Protein AF-A0A352WTF6-F1 (afdb_monomer_lite)

Foldseek 3Di:
DWDWDWDADPNDIAIWTWDADVVVRDIDTPGTDADPVRWGFHDWPDWDADPVRKIKTFTWTFPVDADPVRHTDTDGDIDIDHD

Structure (mmCIF, N/CA/C/O backbone):
data_AF-A0A352WTF6-F1
#
_entry.id   AF-A0A352WTF6-F1
#
loop_
_atom_site.group_PDB
_atom_site.id
_atom_site.type_symbol
_atom_site.label_atom_id
_atom_site.label_alt_id
_atom_site.label_comp_id
_atom_site.label_asym_id
_atom_site.label_entity_id
_atom_site.label_seq_id
_atom_site.pdbx_PDB_ins_code
_atom_site.Cartn_x
_atom_site.Cartn_y
_atom_site.Cartn_z
_atom_site.occupancy
_atom_site.B_iso_or_equiv
_atom_site.auth_seq_id
_atom_site.auth_comp_id
_atom_site.auth_asym_id
_atom_site.auth_atom_id
_atom_site.pdbx_PDB_model_num
ATOM 1 N N . MET A 1 1 ? -7.442 -0.362 14.401 1.00 77.38 1 MET A N 1
ATOM 2 C CA . MET A 1 1 ? -6.069 0.025 14.025 1.00 77.38 1 MET A CA 1
ATOM 3 C C . MET A 1 1 ? -5.855 -0.380 12.583 1.00 77.38 1 MET A C 1
ATOM 5 O O . MET A 1 1 ? -6.315 -1.447 12.191 1.00 77.38 1 MET A O 1
ATOM 9 N N . TYR A 1 2 ? -5.217 0.484 11.811 1.00 76.50 2 TYR A N 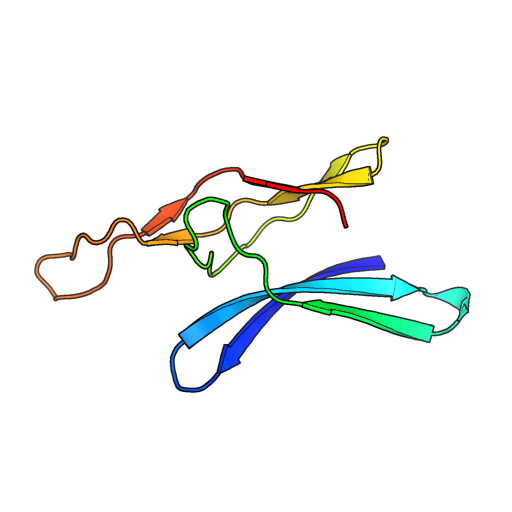1
ATOM 10 C CA . TYR A 1 2 ? -5.016 0.318 10.379 1.00 76.50 2 TYR A CA 1
ATOM 11 C C . TYR A 1 2 ? -3.524 0.253 10.101 1.00 76.50 2 TYR A C 1
ATOM 13 O O . TYR A 1 2 ? -2.775 1.007 10.721 1.00 76.50 2 TYR A O 1
ATOM 21 N N . TYR A 1 3 ? -3.095 -0.646 9.223 1.00 77.81 3 TYR A N 1
ATOM 22 C CA . TYR A 1 3 ? -1.696 -0.719 8.837 1.00 77.81 3 TYR A CA 1
ATOM 23 C C . TYR A 1 3 ? -1.542 -1.273 7.425 1.00 77.81 3 TYR A C 1
ATOM 25 O O . TYR A 1 3 ? -2.352 -2.065 6.945 1.00 77.81 3 TYR A O 1
ATOM 33 N N . ILE A 1 4 ? -0.475 -0.840 6.765 1.00 74.69 4 ILE A N 1
ATOM 34 C CA . ILE A 1 4 ? 0.004 -1.451 5.534 1.00 74.69 4 ILE A CA 1
ATOM 35 C C . ILE A 1 4 ? 1.198 -2.308 5.923 1.00 74.69 4 ILE A C 1
ATOM 37 O O . ILE A 1 4 ? 2.089 -1.845 6.636 1.00 74.69 4 ILE A O 1
ATOM 41 N N . SER A 1 5 ? 1.197 -3.559 5.477 1.00 77.25 5 SER A N 1
ATOM 42 C CA . SER A 1 5 ? 2.306 -4.475 5.709 1.00 77.25 5 SER A CA 1
ATOM 43 C C . SER A 1 5 ? 3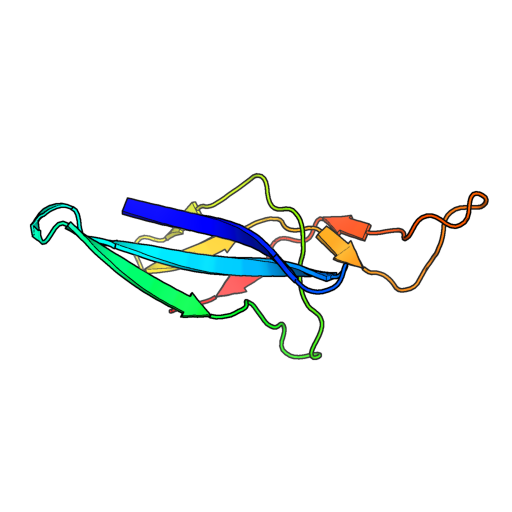.023 -4.762 4.399 1.00 77.25 5 SER A C 1
ATOM 45 O O . SER A 1 5 ? 2.391 -5.079 3.387 1.00 77.25 5 SER A O 1
ATOM 47 N N . GLY A 1 6 ? 4.350 -4.660 4.423 1.00 71.75 6 GLY A N 1
ATOM 48 C CA . GLY A 1 6 ? 5.187 -5.205 3.366 1.00 71.75 6 GLY A CA 1
ATOM 49 C C . GLY A 1 6 ? 5.330 -6.711 3.557 1.00 71.75 6 GLY A C 1
ATOM 50 O O . GLY A 1 6 ? 5.787 -7.164 4.604 1.00 71.75 6 GLY A O 1
ATOM 51 N N . TYR A 1 7 ? 4.966 -7.486 2.542 1.00 69.38 7 TYR A N 1
ATOM 52 C CA . TYR A 1 7 ? 5.201 -8.924 2.507 1.00 69.38 7 TYR A CA 1
ATOM 53 C C . TYR A 1 7 ? 6.078 -9.265 1.303 1.00 69.38 7 TYR A C 1
ATOM 55 O O . TYR A 1 7 ? 5.837 -8.789 0.195 1.00 69.38 7 TYR A O 1
ATOM 63 N N . LYS A 1 8 ? 7.111 -10.085 1.521 1.00 66.12 8 LYS A N 1
ATOM 64 C CA . LYS A 1 8 ? 8.000 -10.578 0.465 1.00 66.12 8 LYS A CA 1
ATOM 65 C C . LYS A 1 8 ? 7.675 -12.047 0.191 1.00 66.12 8 LYS A C 1
ATOM 67 O O . LYS A 1 8 ? 7.821 -12.879 1.085 1.00 66.12 8 LYS A O 1
ATOM 72 N N . LYS A 1 9 ? 7.257 -12.372 -1.036 1.00 60.72 9 LYS A N 1
ATOM 73 C CA . LYS A 1 9 ? 6.999 -13.748 -1.497 1.00 60.72 9 LYS A CA 1
ATOM 74 C C . LYS A 1 9 ? 7.831 -14.036 -2.735 1.00 60.72 9 LYS A C 1
ATOM 76 O O . LYS A 1 9 ? 7.741 -13.289 -3.699 1.00 60.72 9 LYS A O 1
ATOM 81 N N . ASN A 1 10 ? 8.588 -15.135 -2.736 1.00 61.00 10 ASN A N 1
ATOM 82 C CA . ASN A 1 10 ? 9.375 -15.575 -3.900 1.00 61.00 10 ASN A CA 1
ATOM 83 C C . ASN A 1 10 ? 10.239 -14.449 -4.503 1.00 61.00 10 ASN A C 1
ATOM 85 O O . ASN A 1 10 ? 10.218 -14.215 -5.704 1.00 61.00 10 ASN A O 1
ATOM 89 N N . ASP A 1 11 ? 10.935 -13.709 -3.643 1.00 61.78 11 ASP A N 1
ATOM 90 C CA . ASP A 1 11 ? 11.742 -12.535 -3.993 1.00 61.78 11 ASP A CA 1
ATOM 91 C C . ASP A 1 11 ? 11.028 -11.279 -4.498 1.00 61.78 11 ASP A C 1
ATOM 93 O O . ASP A 1 11 ? 11.683 -10.255 -4.686 1.00 61.78 11 ASP A O 1
ATOM 97 N N . VAL A 1 12 ? 9.698 -11.282 -4.559 1.00 64.81 12 VAL A N 1
ATOM 98 C CA . VAL A 1 12 ? 8.919 -10.091 -4.895 1.00 64.81 12 VAL A CA 1
ATOM 99 C C . VAL A 1 12 ? 8.311 -9.490 -3.630 1.00 64.81 12 VAL A C 1
ATOM 101 O O . VAL A 1 12 ? 7.611 -10.159 -2.865 1.00 64.81 12 VAL A O 1
ATOM 104 N N . SER A 1 13 ? 8.636 -8.225 -3.371 1.00 76.00 13 SER A N 1
ATOM 105 C CA . SER A 1 13 ? 8.016 -7.440 -2.303 1.00 76.00 13 SER A CA 1
ATOM 106 C C . SER A 1 13 ? 6.690 -6.881 -2.803 1.00 76.00 13 SER A C 1
ATOM 108 O O . SER A 1 13 ? 6.621 -6.387 -3.922 1.00 76.00 13 SER A O 1
ATOM 110 N N . HIS A 1 14 ? 5.655 -6.920 -1.971 1.00 84.19 14 HIS A N 1
ATOM 111 C CA . HIS A 1 14 ? 4.366 -6.296 -2.252 1.00 84.19 14 HIS A CA 1
ATOM 112 C C . HIS A 1 14 ? 3.816 -5.640 -0.993 1.00 84.19 14 HIS A C 1
ATOM 114 O O . HIS A 1 14 ? 4.089 -6.085 0.127 1.00 84.19 14 HIS A O 1
ATOM 120 N N . LEU A 1 15 ? 3.005 -4.603 -1.173 1.00 90.50 15 LEU A N 1
ATOM 121 C CA . LEU A 1 15 ? 2.205 -4.052 -0.090 1.00 90.50 15 LEU A CA 1
ATOM 122 C C . LEU A 1 15 ? 0.861 -4.768 0.010 1.00 90.50 15 LEU A C 1
ATOM 124 O O . LEU A 1 15 ? 0.186 -5.015 -0.987 1.00 90.50 15 LEU A O 1
ATOM 128 N N . THR A 1 16 ? 0.477 -5.074 1.242 1.00 89.81 16 THR A N 1
ATOM 129 C CA . THR A 1 16 ? -0.821 -5.652 1.592 1.00 89.81 16 THR A CA 1
ATOM 130 C C . THR A 1 16 ? -1.554 -4.716 2.536 1.00 89.81 16 THR A C 1
ATOM 132 O O . THR A 1 16 ? -0.943 -4.113 3.428 1.00 89.81 16 THR A O 1
ATOM 135 N N . ALA A 1 17 ? -2.860 -4.572 2.331 1.00 90.38 17 ALA A N 1
ATOM 136 C CA . ALA A 1 17 ? -3.690 -3.750 3.195 1.00 90.38 17 ALA A CA 1
ATOM 137 C C . ALA A 1 17 ? -4.299 -4.608 4.304 1.00 90.38 17 ALA A C 1
ATOM 139 O O . ALA A 1 17 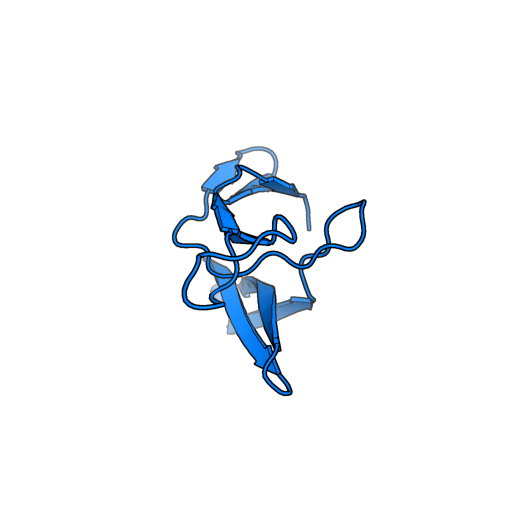? -4.939 -5.626 4.047 1.00 90.38 17 ALA A O 1
ATOM 140 N N . MET A 1 18 ? -4.114 -4.192 5.555 1.00 90.06 18 MET A N 1
ATOM 141 C CA . MET A 1 18 ? -4.571 -4.954 6.709 1.00 90.06 18 MET A CA 1
ATOM 142 C C . MET A 1 18 ? -5.291 -4.063 7.714 1.00 90.06 18 MET A C 1
ATOM 144 O O . MET A 1 18 ? -4.945 -2.906 7.962 1.00 90.06 18 MET A O 1
ATOM 148 N N . THR A 1 19 ? -6.311 -4.630 8.348 1.00 91.31 19 THR A N 1
ATOM 149 C CA . THR A 1 19 ? -7.059 -3.947 9.405 1.00 91.31 19 THR A CA 1
ATOM 150 C C . THR A 1 19 ? -7.122 -4.812 10.644 1.00 91.31 19 THR A C 1
ATOM 152 O O . THR A 1 19 ? -7.377 -6.010 10.568 1.00 91.31 19 THR A O 1
ATOM 155 N N . TYR A 1 20 ? -6.895 -4.202 11.802 1.00 90.06 20 TYR A N 1
ATOM 156 C CA . TYR A 1 20 ? -7.022 -4.868 13.087 1.00 90.06 20 TYR A CA 1
ATOM 157 C C . TYR A 1 20 ? -8.130 -4.226 13.910 1.00 90.06 20 TYR A C 1
ATOM 159 O O . TYR A 1 20 ? -8.027 -3.074 14.354 1.00 90.06 20 TYR A O 1
ATOM 167 N N . HIS A 1 21 ? -9.196 -4.983 14.134 1.00 91.56 21 HIS A N 1
ATOM 168 C CA . HIS A 1 21 ? -10.288 -4.576 14.999 1.00 91.56 21 HIS A CA 1
ATOM 169 C C . HIS A 1 21 ? -9.930 -4.896 16.454 1.00 91.56 21 HIS A C 1
ATOM 171 O O . HIS A 1 21 ? -9.934 -6.056 16.865 1.00 91.56 21 HIS A O 1
ATOM 177 N N . ILE A 1 22 ? -9.607 -3.8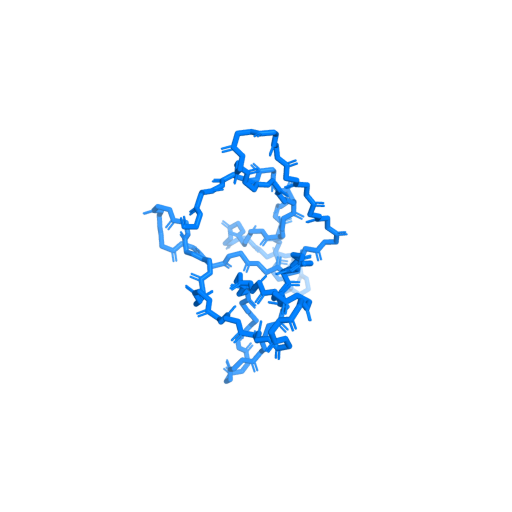52 17.227 1.00 91.38 22 ILE A N 1
ATOM 178 C CA . ILE A 1 22 ? -9.118 -3.974 18.611 1.00 91.38 22 ILE A CA 1
ATOM 179 C C . ILE A 1 22 ? -10.130 -4.693 19.519 1.00 91.38 22 ILE A C 1
ATOM 181 O O . ILE A 1 22 ? -9.719 -5.647 20.181 1.00 91.38 22 ILE A O 1
ATOM 185 N N . PRO A 1 23 ? -11.431 -4.329 19.536 1.00 93.81 23 PRO A N 1
ATOM 186 C CA . PRO A 1 23 ? -12.386 -4.952 20.452 1.00 93.81 23 PRO A CA 1
ATOM 187 C C . PRO A 1 23 ? -12.512 -6.466 20.263 1.00 93.81 23 PRO A C 1
ATOM 189 O O . PRO A 1 23 ? -12.563 -7.207 21.239 1.00 93.81 23 PRO A O 1
ATOM 192 N N . THR A 1 24 ? -12.516 -6.942 19.013 1.00 95.69 24 THR A N 1
ATOM 193 C CA . THR A 1 24 ? -12.655 -8.379 18.707 1.00 95.69 24 THR A CA 1
ATOM 194 C C . THR A 1 24 ? -11.318 -9.077 18.484 1.00 95.69 24 THR A C 1
ATOM 196 O O . THR A 1 24 ? -11.311 -10.244 18.102 1.00 95.69 24 THR A O 1
ATOM 199 N N . ARG A 1 25 ? -10.190 -8.371 18.643 1.00 93.31 25 ARG A N 1
ATOM 200 C CA . ARG A 1 25 ? -8.832 -8.864 18.355 1.00 93.31 25 ARG A CA 1
ATOM 201 C C . ARG A 1 25 ? -8.691 -9.522 16.979 1.00 93.31 25 ARG A C 1
ATOM 203 O O . ARG A 1 25 ? -7.938 -10.480 16.812 1.00 93.31 25 ARG A O 1
ATOM 210 N N . LY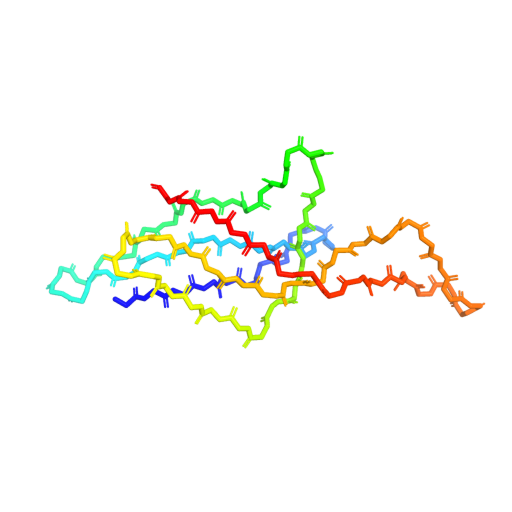S A 1 26 ? -9.440 -9.024 15.993 1.00 95.06 26 LYS A N 1
ATOM 211 C CA . LYS A 1 26 ? -9.524 -9.644 14.669 1.00 95.06 26 LYS A CA 1
ATOM 212 C C . LYS A 1 26 ? -8.623 -8.912 13.690 1.00 95.06 26 LYS A C 1
ATOM 214 O O . LYS A 1 26 ? -8.802 -7.716 13.472 1.00 95.06 26 LYS A O 1
ATOM 219 N N . LEU A 1 27 ? -7.705 -9.659 13.087 1.00 93.00 27 LEU A N 1
ATOM 220 C CA . LEU A 1 27 ? -6.980 -9.241 11.899 1.00 93.00 27 LEU A CA 1
ATOM 221 C C . LEU A 1 27 ? -7.784 -9.612 10.647 1.00 93.00 27 LEU A C 1
ATOM 223 O O . LEU A 1 27 ? -8.232 -10.751 10.521 1.00 93.00 27 LEU A O 1
ATOM 227 N N . THR A 1 28 ? -7.931 -8.662 9.732 1.00 92.81 28 THR A N 1
ATOM 228 C CA . THR A 1 28 ? -8.428 -8.884 8.374 1.00 92.81 28 THR A CA 1
ATOM 229 C C . THR A 1 28 ? -7.339 -8.472 7.390 1.00 92.81 28 THR A C 1
ATOM 231 O O . THR A 1 28 ? -6.885 -7.325 7.431 1.00 92.81 28 THR A O 1
ATOM 234 N N . ASP A 1 29 ? -6.938 -9.410 6.538 1.00 91.38 29 ASP A N 1
ATOM 235 C CA . ASP A 1 29 ? -6.086 -9.184 5.371 1.00 91.38 29 ASP A CA 1
ATOM 236 C C . ASP A 1 29 ? -6.985 -8.923 4.158 1.00 91.38 29 ASP A C 1
ATOM 238 O O . ASP A 1 29 ? -7.850 -9.743 3.844 1.00 91.38 29 ASP A O 1
ATOM 242 N N . HIS A 1 30 ? -6.818 -7.761 3.529 1.00 90.69 30 HIS A N 1
ATOM 243 C CA . HIS A 1 30 ? -7.579 -7.344 2.347 1.00 90.69 30 HIS A CA 1
ATOM 244 C C . HIS A 1 30 ? -6.853 -7.677 1.040 1.00 90.69 30 HIS A C 1
ATOM 246 O O . HIS A 1 30 ? -7.369 -7.417 -0.043 1.00 90.69 30 HIS A O 1
ATOM 252 N N . GLY A 1 31 ? -5.669 -8.286 1.131 1.00 89.75 31 GLY A N 1
ATOM 253 C CA . GLY A 1 31 ? -4.870 -8.710 -0.003 1.00 89.75 31 GLY A CA 1
ATOM 254 C C . GLY A 1 31 ? -3.870 -7.661 -0.478 1.00 89.75 31 GLY A C 1
ATOM 255 O O . GLY A 1 31 ? -3.554 -6.678 0.199 1.00 89.75 31 GLY A O 1
ATOM 256 N N . VAL A 1 32 ? -3.318 -7.934 -1.659 1.00 90.44 32 VAL A N 1
ATOM 257 C CA . VAL A 1 32 ? -2.253 -7.145 -2.283 1.00 90.44 32 VAL A CA 1
ATOM 258 C C . VAL A 1 32 ? -2.822 -5.875 -2.904 1.00 90.44 32 VAL A C 1
ATOM 260 O O . VAL A 1 32 ? -3.784 -5.922 -3.671 1.00 90.44 32 VAL A O 1
ATOM 263 N N . ILE A 1 33 ? -2.173 -4.746 -2.634 1.00 90.31 33 ILE A N 1
ATOM 264 C CA . ILE A 1 33 ? -2.467 -3.484 -3.308 1.00 90.31 33 ILE A CA 1
ATOM 265 C C . ILE A 1 33 ? -1.969 -3.599 -4.750 1.00 90.31 33 ILE A C 1
ATOM 267 O O . ILE A 1 33 ? -0.771 -3.735 -4.994 1.00 90.31 33 ILE A O 1
ATOM 271 N N . THR A 1 34 ? -2.899 -3.542 -5.700 1.00 91.31 34 THR A N 1
ATOM 272 C CA . THR A 1 34 ? -2.612 -3.585 -7.138 1.00 91.31 34 THR A CA 1
ATOM 273 C C . THR A 1 34 ? -3.121 -2.298 -7.764 1.00 91.31 34 THR A C 1
ATOM 275 O O . THR A 1 34 ? -4.278 -1.932 -7.565 1.00 91.31 34 THR A O 1
ATOM 278 N N . LEU A 1 35 ? -2.256 -1.590 -8.487 1.00 90.94 35 LEU A N 1
ATOM 279 C CA . LEU A 1 35 ? -2.655 -0.385 -9.213 1.00 90.94 35 LEU A CA 1
ATOM 280 C C . LEU A 1 35 ? -3.476 -0.756 -10.453 1.00 90.94 35 LEU A C 1
ATOM 282 O O . LEU A 1 35 ? -3.389 -1.877 -10.949 1.00 90.94 35 LEU A O 1
ATOM 286 N N . GLU A 1 36 ? -4.224 0.199 -11.007 1.00 90.06 36 GLU A N 1
ATOM 287 C CA . GLU A 1 36 ? -5.061 -0.023 -12.201 1.00 90.06 36 GLU A CA 1
ATOM 288 C C . GLU A 1 36 ? -4.269 -0.566 -13.402 1.00 90.06 36 GLU A C 1
ATOM 290 O O . GLU A 1 36 ? -4.777 -1.360 -14.188 1.00 90.06 36 GLU A O 1
ATOM 295 N N . ASN A 1 37 ? -2.995 -0.184 -13.521 1.00 88.12 37 ASN A N 1
ATOM 296 C CA . ASN A 1 37 ? -2.084 -0.662 -14.564 1.00 88.12 37 ASN A CA 1
ATOM 297 C C . ASN A 1 37 ? -1.417 -2.016 -14.241 1.00 88.12 37 ASN A C 1
ATOM 299 O O . ASN A 1 37 ? -0.488 -2.420 -14.937 1.00 88.12 37 ASN A O 1
ATOM 303 N N . GLY A 1 38 ? -1.839 -2.693 -13.171 1.00 89.75 38 GLY A N 1
ATOM 304 C CA . GLY A 1 38 ? -1.295 -3.974 -12.721 1.00 89.75 38 GLY A CA 1
ATOM 305 C C . GLY A 1 38 ? 0.036 -3.887 -11.971 1.00 89.75 38 GLY A C 1
ATOM 306 O O . GLY A 1 38 ? 0.542 -4.919 -11.529 1.00 89.75 38 GLY A O 1
ATOM 307 N N . LYS A 1 39 ? 0.621 -2.692 -11.800 1.00 88.69 39 LYS A N 1
ATOM 308 C CA . LYS A 1 39 ? 1.850 -2.534 -11.010 1.00 88.69 39 LYS A CA 1
ATOM 309 C C . LYS A 1 39 ? 1.587 -2.822 -9.534 1.00 88.69 39 LYS A C 1
ATOM 311 O O . LYS A 1 39 ? 0.509 -2.548 -9.004 1.00 88.69 39 LYS A O 1
ATOM 316 N N . LEU A 1 40 ? 2.621 -3.335 -8.873 1.00 90.44 40 LEU A N 1
ATOM 317 C CA . LEU A 1 40 ? 2.597 -3.732 -7.471 1.00 90.44 40 LEU A CA 1
ATOM 318 C C . LEU A 1 40 ? 3.494 -2.778 -6.680 1.00 90.44 40 LEU A C 1
ATOM 320 O O . LEU A 1 40 ? 4.717 -2.884 -6.782 1.00 90.44 40 LEU A O 1
ATOM 324 N N . PRO A 1 41 ? 2.917 -1.829 -5.924 1.00 91.25 41 PRO A N 1
ATOM 325 C CA . PRO A 1 41 ? 3.702 -0.923 -5.110 1.00 91.25 41 PRO A CA 1
ATOM 326 C C . PRO A 1 41 ? 4.444 -1.687 -4.016 1.00 91.25 41 PRO A C 1
ATOM 328 O O . PRO A 1 41 ? 3.954 -2.683 -3.469 1.00 91.25 41 PRO A O 1
ATOM 331 N N . VAL A 1 42 ? 5.620 -1.184 -3.671 1.00 90.38 42 VAL A N 1
ATOM 332 C CA . VAL A 1 42 ? 6.499 -1.741 -2.643 1.00 90.38 42 VAL A CA 1
ATOM 333 C C . VAL A 1 42 ? 6.891 -0.650 -1.665 1.00 90.38 42 VAL A C 1
ATOM 335 O O . VAL A 1 42 ? 6.743 0.523 -1.969 1.00 90.38 42 VAL A O 1
ATOM 338 N N . ASN A 1 43 ? 7.390 -1.036 -0.492 1.00 86.50 43 ASN A N 1
ATOM 339 C CA . ASN A 1 43 ? 8.028 -0.138 0.473 1.00 86.50 43 ASN A CA 1
ATOM 340 C C . ASN A 1 43 ? 7.296 1.203 0.694 1.00 86.50 43 ASN A C 1
ATOM 342 O O . ASN A 1 43 ? 7.602 2.206 0.053 1.00 86.50 43 ASN A O 1
ATOM 346 N N . THR A 1 44 ? 6.356 1.232 1.638 1.00 88.62 44 THR A N 1
ATOM 347 C CA . THR A 1 44 ? 5.771 2.491 2.103 1.00 88.62 44 THR A CA 1
ATOM 348 C C . THR A 1 44 ? 6.194 2.789 3.530 1.00 88.62 44 THR A C 1
ATOM 350 O O . THR A 1 44 ? 6.269 1.894 4.372 1.00 88.62 44 THR A O 1
ATOM 353 N N . GLN A 1 45 ? 6.451 4.063 3.801 1.00 80.62 45 GLN A N 1
ATOM 354 C CA . GLN A 1 45 ? 6.741 4.565 5.144 1.00 80.62 45 GLN A CA 1
ATOM 355 C C . GLN A 1 45 ? 5.560 5.335 5.742 1.00 80.62 45 GLN A C 1
ATOM 357 O O . GLN A 1 45 ? 5.626 5.763 6.893 1.00 80.62 45 GLN A O 1
ATOM 362 N N . THR A 1 46 ? 4.481 5.533 4.980 1.00 88.19 46 THR A N 1
ATOM 363 C CA . THR A 1 46 ? 3.374 6.408 5.372 1.00 88.19 46 THR A CA 1
ATOM 364 C C . THR A 1 46 ? 2.024 5.731 5.181 1.00 88.19 46 THR A C 1
ATOM 366 O O . THR A 1 46 ? 1.786 5.010 4.215 1.00 88.19 46 THR A O 1
ATOM 369 N N . LEU A 1 47 ? 1.110 5.990 6.112 1.00 91.88 47 LEU A N 1
ATOM 370 C CA . LEU A 1 47 ? -0.303 5.664 5.981 1.00 91.88 47 LEU A CA 1
ATOM 371 C C . LEU A 1 47 ? -1.119 6.797 6.604 1.00 91.88 47 LEU A C 1
ATOM 373 O O . LEU A 1 47 ? -0.939 7.123 7.776 1.00 91.88 47 LEU A O 1
ATOM 377 N N . GLY A 1 48 ? -2.025 7.371 5.820 1.00 92.56 48 GLY A N 1
ATOM 378 C CA . GLY A 1 48 ? -3.063 8.289 6.272 1.00 92.56 48 GLY A CA 1
ATOM 379 C C . GLY A 1 48 ? -4.438 7.739 5.919 1.00 92.56 48 GLY A C 1
ATOM 380 O O . GLY A 1 48 ? -4.586 7.039 4.922 1.00 92.56 48 GLY A O 1
ATOM 381 N N . ILE A 1 49 ? -5.447 8.044 6.736 1.00 92.94 49 ILE A N 1
ATOM 382 C CA . ILE A 1 49 ? -6.837 7.673 6.454 1.00 92.94 49 ILE A CA 1
ATOM 383 C C . ILE A 1 49 ? -7.708 8.913 6.612 1.00 92.94 49 ILE A C 1
ATOM 385 O O . ILE A 1 49 ? -7.696 9.564 7.660 1.00 92.94 49 ILE A O 1
ATOM 389 N N . GLY A 1 50 ? -8.428 9.250 5.546 1.00 92.94 50 GLY A N 1
ATOM 390 C CA . GLY A 1 50 ? -9.386 10.342 5.504 1.00 92.94 50 GLY A CA 1
ATOM 391 C C . GLY A 1 50 ? -10.607 10.060 6.377 1.00 92.94 50 GLY A C 1
ATOM 392 O O . GLY A 1 50 ? -10.905 8.921 6.736 1.00 92.94 50 GLY A O 1
ATOM 393 N N . LYS A 1 51 ? -11.349 11.114 6.729 1.00 93.06 51 LYS A N 1
ATOM 394 C CA . LYS A 1 51 ? -12.596 10.984 7.512 1.00 93.06 51 LYS A CA 1
ATOM 395 C C . LYS A 1 51 ? -13.689 10.209 6.767 1.00 93.06 51 LYS A C 1
ATOM 397 O O . LYS A 1 51 ? -14.598 9.687 7.399 1.00 93.06 51 LYS A O 1
ATOM 402 N N . ASP A 1 52 ? -13.589 10.168 5.446 1.00 93.44 52 ASP A N 1
ATOM 403 C CA . ASP A 1 52 ? -14.421 9.407 4.517 1.00 93.44 52 ASP A CA 1
ATOM 404 C C . ASP A 1 52 ? -14.010 7.927 4.408 1.00 93.44 52 ASP A C 1
ATOM 406 O O . ASP A 1 52 ? -14.693 7.150 3.751 1.00 93.44 52 ASP A O 1
ATOM 410 N N . GLY A 1 53 ? -12.914 7.525 5.061 1.00 90.25 53 GLY A N 1
ATOM 411 C CA . GLY A 1 53 ? -12.379 6.169 4.996 1.00 90.25 53 GLY A CA 1
ATOM 412 C C . GLY A 1 53 ? -11.409 5.931 3.838 1.00 90.25 53 GLY A C 1
ATOM 413 O O . GLY A 1 53 ? -10.948 4.802 3.693 1.00 90.25 53 GLY A O 1
ATOM 414 N N . THR A 1 54 ? -11.056 6.956 3.054 1.00 94.19 54 THR A N 1
ATOM 415 C CA . THR A 1 54 ? -10.051 6.842 1.986 1.00 94.19 54 THR A CA 1
ATOM 416 C C . THR A 1 54 ? -8.661 6.637 2.583 1.00 94.19 54 THR A C 1
ATOM 418 O O . THR A 1 54 ? -8.262 7.353 3.500 1.00 94.19 54 THR A O 1
ATOM 421 N N . TRP A 1 55 ? -7.903 5.673 2.069 1.00 93.75 55 TRP A N 1
ATOM 422 C CA . TRP A 1 55 ? -6.522 5.415 2.473 1.00 93.75 55 TRP A CA 1
ATOM 423 C C . TRP A 1 55 ? -5.563 6.178 1.570 1.00 93.75 55 TRP A C 1
ATOM 425 O O . TRP A 1 55 ? -5.780 6.263 0.367 1.00 93.75 55 TRP A O 1
ATOM 435 N N . TYR A 1 56 ? -4.488 6.693 2.158 1.00 94.25 56 TYR A N 1
ATOM 436 C CA . TYR A 1 56 ? -3.434 7.464 1.506 1.00 94.25 56 TYR A CA 1
ATOM 437 C C . TYR A 1 56 ? -2.083 6.882 1.899 1.00 94.25 56 TYR A C 1
ATOM 439 O O . TYR A 1 56 ? -1.826 6.645 3.082 1.00 94.25 56 TYR A O 1
ATOM 447 N N . THR A 1 57 ? -1.196 6.673 0.937 1.00 94.50 57 THR A N 1
ATOM 448 C CA . THR A 1 57 ? 0.145 6.146 1.212 1.00 94.50 57 THR A CA 1
ATOM 449 C C . THR A 1 57 ? 1.125 6.546 0.111 1.00 94.50 57 THR A C 1
ATOM 451 O O . THR A 1 57 ? 0.700 6.792 -1.017 1.00 94.50 57 THR A O 1
ATOM 454 N N . CYS A 1 58 ? 2.420 6.628 0.433 1.00 94.62 58 CYS A N 1
ATOM 455 C CA . CYS A 1 58 ? 3.482 6.966 -0.522 1.00 94.62 58 CYS A CA 1
ATOM 456 C C . CYS A 1 58 ? 4.457 5.791 -0.708 1.00 94.62 58 CYS A C 1
ATOM 458 O O . CYS A 1 58 ? 5.530 5.785 -0.098 1.00 94.62 58 CYS A O 1
ATOM 460 N N . PRO A 1 59 ? 4.078 4.758 -1.479 1.00 93.62 59 PRO A N 1
ATOM 461 C CA . PRO A 1 59 ? 4.948 3.638 -1.777 1.00 93.62 59 PRO A CA 1
ATOM 462 C C . PRO A 1 59 ? 5.931 3.962 -2.899 1.00 93.62 59 PRO A C 1
ATOM 464 O O . PRO A 1 59 ? 5.761 4.904 -3.673 1.00 93.62 59 PRO A O 1
ATOM 467 N N . TRP A 1 60 ? 6.923 3.095 -3.029 1.00 93.12 60 TRP A N 1
ATOM 468 C CA . TRP A 1 60 ? 7.749 2.972 -4.216 1.00 93.12 60 TRP A CA 1
ATOM 469 C C . TRP A 1 60 ? 7.010 2.223 -5.324 1.00 93.12 60 TRP A C 1
ATOM 471 O O . TRP A 1 60 ? 6.455 1.142 -5.112 1.00 93.12 60 TRP A O 1
ATOM 481 N N . ILE A 1 61 ? 7.031 2.794 -6.523 1.00 91.50 61 ILE A N 1
ATOM 482 C CA . ILE A 1 61 ? 6.504 2.196 -7.746 1.00 91.50 61 ILE A CA 1
ATOM 483 C C . ILE A 1 61 ? 7.658 2.087 -8.739 1.00 91.50 61 ILE A C 1
ATOM 485 O O . ILE A 1 61 ? 8.278 3.090 -9.088 1.00 91.50 61 ILE A O 1
ATOM 489 N N . GLU A 1 62 ? 7.937 0.875 -9.215 1.00 88.94 62 GLU A N 1
ATOM 490 C CA . GLU A 1 62 ? 9.007 0.645 -10.186 1.00 88.94 62 GLU A CA 1
ATOM 491 C C . GLU A 1 62 ? 8.708 1.384 -11.499 1.00 88.94 62 GLU A C 1
ATOM 493 O O . GLU A 1 62 ? 7.618 1.264 -12.083 1.00 88.94 62 GLU A O 1
ATOM 498 N N . THR A 1 63 ? 9.676 2.165 -11.978 1.00 89.69 63 THR A N 1
ATOM 499 C CA . THR A 1 63 ? 9.541 2.921 -13.233 1.00 89.69 63 THR A CA 1
ATOM 500 C C . THR A 1 63 ? 9.787 2.036 -14.457 1.00 89.69 63 THR A C 1
ATOM 502 O O . THR A 1 63 ? 9.265 2.323 -15.531 1.00 89.69 63 THR A O 1
ATOM 505 N N . GLY A 1 64 ? 10.505 0.922 -14.274 1.00 88.25 64 GLY A N 1
ATOM 506 C CA . GLY A 1 64 ? 11.044 0.063 -15.333 1.00 88.25 64 GLY A CA 1
ATOM 507 C C . GLY A 1 64 ? 12.468 0.453 -15.748 1.00 88.25 64 GLY A C 1
ATOM 508 O O . GLY A 1 64 ? 13.095 -0.247 -16.542 1.00 88.25 64 GLY A O 1
ATOM 509 N N . GLU A 1 65 ? 12.992 1.550 -15.199 1.00 92.56 65 GLU A N 1
ATOM 510 C CA . GLU A 1 65 ? 14.362 2.007 -15.414 1.00 92.56 65 GLU A CA 1
ATOM 511 C C . GLU A 1 65 ? 15.313 1.405 -14.374 1.00 92.56 65 GLU A C 1
ATOM 513 O O . GLU A 1 65 ? 14.904 0.953 -13.300 1.00 92.56 65 GLU A O 1
ATOM 518 N N . LYS A 1 66 ? 16.609 1.403 -14.694 1.00 94.06 66 LYS A N 1
ATOM 519 C CA . LYS A 1 66 ? 17.660 0.904 -13.807 1.00 94.06 66 LYS A CA 1
ATOM 520 C C . LYS A 1 66 ? 18.784 1.918 -13.681 1.00 94.06 66 LYS A C 1
ATOM 522 O O . LYS A 1 66 ? 19.177 2.542 -14.664 1.00 94.06 66 LYS A O 1
ATOM 527 N N . GLU A 1 67 ? 19.329 2.036 -12.478 1.00 91.81 67 GLU A N 1
ATOM 528 C CA . GLU A 1 67 ? 20.587 2.735 -12.242 1.00 91.81 67 GLU A CA 1
ATOM 529 C C . GLU A 1 67 ? 21.746 2.046 -12.995 1.00 91.81 67 GLU A C 1
ATOM 531 O O . GLU A 1 67 ? 21.650 0.861 -13.331 1.00 91.81 67 GLU A O 1
ATOM 536 N N . PRO A 1 68 ? 22.894 2.724 -13.204 1.00 95.12 68 PRO A N 1
ATOM 537 C CA . PRO A 1 68 ? 24.071 2.115 -13.837 1.00 95.12 68 PRO A CA 1
ATOM 538 C C . PRO A 1 68 ? 24.585 0.841 -13.144 1.00 95.12 68 PRO A C 1
ATOM 540 O O . PRO A 1 68 ? 25.237 0.013 -13.774 1.00 95.12 68 PRO A O 1
ATOM 543 N N . ASN A 1 69 ? 24.293 0.672 -11.851 1.00 93.88 69 ASN A N 1
ATOM 544 C CA . ASN A 1 69 ? 24.630 -0.517 -11.059 1.00 93.88 69 ASN A CA 1
ATOM 545 C C . ASN A 1 69 ? 23.616 -1.675 -11.220 1.00 93.88 69 ASN A C 1
ATOM 547 O O . ASN A 1 69 ? 23.808 -2.736 -10.631 1.00 93.88 69 ASN A O 1
ATOM 551 N N . GLY A 1 70 ? 22.548 -1.485 -12.002 1.00 89.50 70 GLY A N 1
ATOM 552 C CA . GLY A 1 70 ? 21.499 -2.471 -12.252 1.00 89.50 70 GLY A CA 1
ATOM 553 C C . GLY A 1 70 ? 20.332 -2.460 -11.259 1.00 89.50 70 GLY A C 1
ATOM 554 O O . GLY A 1 70 ? 19.387 -3.227 -11.457 1.00 89.50 70 GLY A O 1
ATOM 555 N N . ASN A 1 71 ? 20.358 -1.606 -10.231 1.00 86.00 71 ASN A N 1
ATOM 556 C CA . ASN A 1 71 ? 19.256 -1.476 -9.278 1.00 86.00 71 ASN A CA 1
ATOM 557 C C . ASN A 1 71 ? 18.027 -0.833 -9.938 1.00 86.00 71 ASN A C 1
ATOM 559 O O . ASN A 1 71 ? 18.188 0.090 -10.739 1.00 86.00 71 ASN A O 1
ATOM 563 N N . PRO A 1 72 ? 16.804 -1.282 -9.608 1.00 86.69 72 PRO A N 1
ATOM 564 C CA . PRO A 1 72 ? 15.589 -0.670 -10.127 1.00 86.69 72 PRO A CA 1
ATOM 565 C C . PRO A 1 72 ? 15.428 0.754 -9.590 1.00 86.69 72 PRO A C 1
ATOM 567 O O . PRO A 1 72 ? 15.588 1.000 -8.391 1.00 86.69 72 PRO A O 1
ATOM 570 N N . ILE A 1 73 ? 15.060 1.674 -10.478 1.00 90.38 73 ILE A N 1
ATOM 571 C CA . ILE A 1 73 ? 14.632 3.016 -10.095 1.00 90.38 73 ILE A CA 1
ATOM 572 C C . ILE A 1 73 ? 13.159 2.940 -9.702 1.00 90.38 73 ILE A C 1
ATOM 574 O O . ILE A 1 73 ? 12.317 2.392 -10.419 1.00 90.38 73 ILE A O 1
ATOM 578 N N . ASN A 1 74 ? 12.854 3.493 -8.534 1.00 90.81 74 ASN A N 1
ATOM 579 C CA . ASN A 1 74 ? 11.498 3.578 -8.023 1.00 90.81 74 ASN A CA 1
ATOM 580 C C . ASN A 1 74 ? 11.104 5.038 -7.866 1.00 90.81 74 ASN A C 1
ATOM 582 O O . ASN A 1 74 ? 11.901 5.849 -7.395 1.00 90.81 74 ASN A O 1
ATOM 586 N N . ASP A 1 75 ? 9.858 5.341 -8.205 1.00 92.75 75 ASP A N 1
ATOM 587 C CA . ASP A 1 75 ? 9.254 6.633 -7.930 1.00 92.75 75 ASP A CA 1
ATOM 588 C C . ASP A 1 75 ? 8.383 6.548 -6.673 1.00 92.75 75 ASP A C 1
ATOM 590 O O . ASP A 1 75 ? 7.676 5.560 -6.456 1.00 92.75 75 ASP A O 1
ATOM 594 N N . CYS A 1 76 ? 8.450 7.574 -5.831 1.00 92.81 76 CYS A N 1
ATOM 595 C CA . CYS A 1 76 ? 7.644 7.668 -4.622 1.00 92.81 76 CYS A CA 1
ATOM 596 C C . CYS A 1 76 ? 6.388 8.474 -4.942 1.00 92.81 76 CYS A C 1
ATOM 598 O O . CYS A 1 76 ? 6.441 9.700 -5.041 1.00 92.81 76 CYS A O 1
ATOM 600 N N . GLN A 1 77 ? 5.257 7.792 -5.106 1.00 92.50 77 GLN A N 1
ATOM 601 C CA . GLN A 1 77 ? 4.012 8.431 -5.534 1.00 92.50 77 GLN A CA 1
ATOM 602 C C . GLN A 1 77 ? 2.952 8.347 -4.448 1.00 92.50 77 GLN A C 1
ATOM 604 O O . GLN A 1 77 ? 2.796 7.310 -3.812 1.00 92.50 77 GLN A O 1
ATOM 609 N N . LEU A 1 78 ? 2.180 9.420 -4.265 1.00 94.00 78 LEU A N 1
ATOM 610 C CA . LEU A 1 78 ? 0.976 9.367 -3.443 1.00 94.00 78 LEU A CA 1
ATOM 611 C C . LEU A 1 78 ? -0.093 8.557 -4.180 1.00 94.00 78 LEU A C 1
ATOM 613 O O . LEU A 1 78 ? -0.545 8.961 -5.250 1.00 94.00 78 LEU A O 1
ATOM 617 N N . ILE A 1 79 ? -0.529 7.455 -3.578 1.00 93.56 79 ILE A N 1
ATOM 618 C CA . ILE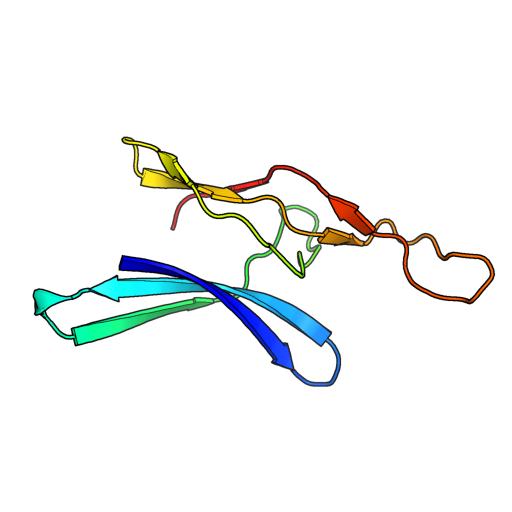 A 1 79 ? -1.669 6.672 -4.057 1.00 93.56 79 ILE A CA 1
ATOM 619 C C . ILE A 1 79 ? -2.802 6.702 -3.041 1.00 93.56 79 ILE A C 1
ATOM 621 O O . ILE A 1 79 ? -2.581 6.860 -1.833 1.00 93.56 79 ILE A O 1
ATOM 625 N N . THR A 1 80 ? -4.018 6.505 -3.543 1.00 93.88 80 THR A N 1
ATOM 626 C CA . THR A 1 80 ? -5.229 6.447 -2.728 1.00 93.88 80 THR A CA 1
ATOM 627 C C . THR A 1 80 ? -6.091 5.258 -3.095 1.00 93.88 80 THR A C 1
ATOM 629 O O . THR A 1 80 ? -6.190 4.921 -4.273 1.00 93.88 80 THR A O 1
ATOM 632 N N . PHE A 1 81 ? -6.744 4.652 -2.110 1.00 90.56 81 PHE A N 1
ATOM 633 C CA . PHE A 1 81 ? -7.678 3.549 -2.335 1.00 90.56 81 PHE A CA 1
ATOM 634 C C . PHE A 1 81 ? -8.705 3.446 -1.203 1.00 90.56 81 PHE A C 1
ATOM 636 O O . PHE A 1 81 ? -8.503 3.969 -0.106 1.00 90.56 81 PHE A O 1
ATOM 643 N N . THR A 1 82 ? -9.806 2.751 -1.467 1.00 89.12 82 THR A N 1
ATOM 644 C CA . THR A 1 82 ? -10.775 2.314 -0.454 1.00 89.12 82 THR A CA 1
ATOM 645 C C . THR A 1 82 ? -10.693 0.799 -0.298 1.00 89.12 82 THR A C 1
ATOM 647 O O . THR A 1 82 ? -10.343 0.106 -1.254 1.00 89.12 82 THR A O 1
ATOM 650 N N . LEU A 1 83 ? -10.985 0.301 0.904 1.00 84.62 83 LEU A N 1
ATOM 651 C CA . LEU A 1 83 ? -11.057 -1.134 1.205 1.00 84.62 83 LEU A CA 1
ATOM 652 C C . LEU A 1 83 ? -12.457 -1.696 0.969 1.00 84.62 83 LEU A C 1
ATOM 654 O O . LEU A 1 83 ? -13.424 -0.924 1.154 1.00 84.62 83 LEU A O 1
#

Sequence (83 aa):
MYYISGYKKNDVSHLTAMTYHIPTRKLTDHGVITLENGKLPVNTQTLGIGKDGTWYTCPWIETGEKEPNGNPINDCQLITFTL

Radius of gyration: 14.15 Å; chains: 1; bounding box: 39×27×36 Å

Secondary structure (DSSP, 8-state):
-EEEEEEEETTEEEEEEEEEETTTTEEEEEEE---TTS---EEE---EE-TTS-EEE-EEEEEEEE-TTSPEEEEE--EEE--

pLDDT: mean 87.88, std 8.35, range [60.72, 95.69]